Protein AF-A0A7K4DTA7-F1 (afdb_monomer_lite)

pLDDT: mean 97.39, std 1.09, range [94.12, 98.44]

Secondary structure (DSSP, 8-state):
-EETT-SSS-THHHHHHHHHSTT----EETT--S-HHHHSHHHHHHHHHHHH-

Foldseek 3Di:
DAECAAPPDHPVVLVVCQVPDPPDDDDYDDPDYGCCCVVPVVVVVVVVVVVPD

Sequence (53 aa):
IWGRHDSVIPLGHSEFFRDCIGNSQLKVIDDAGHAPFAEKPIQVCKLLREFLL

Structure (mmCIF, N/CA/C/O backbone):
data_AF-A0A7K4DTA7-F1
#
_entry.id   AF-A0A7K4DTA7-F1
#
loop_
_atom_site.group_PDB
_atom_site.id
_atom_site.type_symbol
_atom_site.label_atom_id
_atom_site.label_alt_id
_atom_site.label_comp_id
_atom_site.label_asym_id
_atom_site.label_entity_id
_atom_site.label_seq_id
_atom_site.pdbx_PDB_ins_code
_atom_site.Cartn_x
_atom_site.Cartn_y
_atom_site.Cartn_z
_atom_site.occupancy
_atom_site.B_iso_or_equiv
_atom_site.auth_seq_id
_atom_site.auth_comp_id
_atom_site.auth_asym_id
_atom_site.auth_atom_id
_atom_site.pdbx_PDB_model_num
ATOM 1 N N . ILE A 1 1 ? -0.780 -0.064 2.949 1.00 97.75 1 ILE A N 1
ATOM 2 C CA . ILE A 1 1 ? -0.488 0.446 1.585 1.00 97.75 1 ILE A CA 1
ATOM 3 C C . ILE A 1 1 ? 0.187 -0.690 0.834 1.00 97.75 1 ILE A C 1
ATOM 5 O O . ILE A 1 1 ? 1.079 -1.289 1.416 1.00 97.75 1 ILE A O 1
ATOM 9 N N . TRP A 1 2 ? -0.265 -1.026 -0.371 1.00 98.44 2 TRP A N 1
ATOM 10 C CA . TRP A 1 2 ? 0.175 -2.212 -1.116 1.00 98.44 2 TRP A CA 1
ATOM 11 C C . TRP A 1 2 ? 0.409 -1.862 -2.585 1.00 98.44 2 TRP A C 1
ATOM 13 O O . TRP A 1 2 ? -0.329 -1.038 -3.123 1.00 98.44 2 TRP A O 1
ATOM 23 N N . GLY A 1 3 ? 1.404 -2.455 -3.242 1.00 98.38 3 GLY A N 1
ATOM 24 C CA . GLY A 1 3 ? 1.596 -2.288 -4.685 1.00 98.38 3 GLY A CA 1
ATOM 25 C C . GLY A 1 3 ? 0.834 -3.352 -5.463 1.00 98.38 3 GLY A C 1
ATOM 26 O O . GLY A 1 3 ? 0.886 -4.531 -5.118 1.00 98.38 3 GLY A O 1
ATOM 27 N N . ARG A 1 4 ? 0.103 -2.966 -6.512 1.00 98.00 4 ARG A N 1
ATOM 28 C CA . ARG A 1 4 ? -0.697 -3.914 -7.312 1.00 98.00 4 ARG A CA 1
ATOM 29 C C . ARG A 1 4 ? 0.139 -5.050 -7.908 1.00 98.00 4 ARG A C 1
ATOM 31 O O . ARG A 1 4 ? -0.385 -6.148 -8.077 1.00 98.00 4 ARG A O 1
ATOM 38 N N . HIS A 1 5 ? 1.409 -4.790 -8.203 1.00 97.75 5 HIS A N 1
ATOM 39 C CA . HIS A 1 5 ? 2.331 -5.729 -8.838 1.00 97.75 5 HIS A CA 1
ATOM 40 C C . HIS A 1 5 ? 3.326 -6.350 -7.844 1.00 97.75 5 HIS A C 1
ATOM 42 O O . HIS A 1 5 ? 4.414 -6.759 -8.243 1.00 97.75 5 HIS A O 1
ATOM 48 N N . ASP A 1 6 ? 2.996 -6.394 -6.547 1.00 98.06 6 ASP A N 1
ATOM 49 C CA . ASP A 1 6 ? 3.831 -7.066 -5.548 1.00 98.06 6 ASP A CA 1
ATOM 50 C C . ASP A 1 6 ? 3.964 -8.568 -5.870 1.00 98.06 6 ASP A C 1
ATOM 52 O O . ASP A 1 6 ? 3.004 -9.337 -5.782 1.00 98.06 6 ASP A O 1
ATOM 56 N N . SER A 1 7 ? 5.175 -8.970 -6.265 1.00 96.19 7 SER A N 1
ATOM 57 C CA . SER A 1 7 ? 5.538 -10.349 -6.598 1.00 96.19 7 SER A CA 1
ATOM 58 C C . SER A 1 7 ? 6.134 -11.131 -5.423 1.00 96.19 7 SER A C 1
ATOM 60 O O . SER A 1 7 ? 6.451 -12.307 -5.583 1.00 96.19 7 SER A O 1
ATOM 62 N N . VAL A 1 8 ? 6.340 -10.488 -4.271 1.00 97.88 8 VAL A N 1
ATOM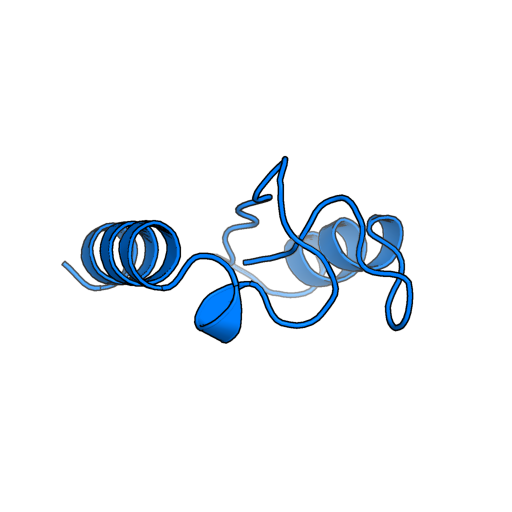 63 C CA . VAL A 1 8 ? 6.885 -11.105 -3.052 1.00 97.88 8 VAL A CA 1
ATOM 64 C C . VAL A 1 8 ? 5.742 -11.504 -2.126 1.00 97.88 8 VAL A C 1
ATOM 66 O O . VAL A 1 8 ? 5.714 -12.631 -1.632 1.00 97.88 8 VAL A O 1
ATOM 69 N N . ILE A 1 9 ? 4.775 -10.605 -1.929 1.00 96.69 9 ILE A N 1
ATOM 70 C CA . ILE A 1 9 ? 3.553 -10.865 -1.171 1.00 96.69 9 ILE A CA 1
ATOM 71 C C . ILE A 1 9 ? 2.350 -10.514 -2.064 1.00 96.69 9 ILE A C 1
ATOM 73 O O . ILE A 1 9 ? 2.022 -9.338 -2.240 1.00 96.69 9 ILE A O 1
ATOM 77 N N . PRO A 1 10 ? 1.670 -11.517 -2.648 1.00 94.75 10 PRO A N 1
ATOM 78 C CA . PRO A 1 10 ? 0.577 -11.282 -3.587 1.00 94.75 10 PRO A CA 1
ATOM 79 C C . PRO A 1 10 ? -0.544 -10.404 -3.020 1.00 94.75 10 PRO A C 1
ATOM 81 O O . PRO A 1 10 ? -0.909 -10.516 -1.847 1.00 94.75 10 PRO A O 1
ATOM 84 N N . LEU A 1 11 ? -1.158 -9.595 -3.892 1.00 94.81 11 LEU A N 1
ATOM 85 C CA . LEU A 1 11 ? -2.207 -8.629 -3.537 1.00 94.81 11 LEU A CA 1
ATOM 86 C C . LEU A 1 11 ? -3.364 -9.236 -2.724 1.00 94.81 11 LEU A C 1
ATOM 88 O O . LEU A 1 11 ? -3.911 -8.558 -1.859 1.00 94.81 11 LEU A O 1
ATOM 92 N N . GLY A 1 12 ? -3.712 -10.508 -2.945 1.00 95.06 12 GLY A N 1
ATOM 93 C CA . GLY A 1 12 ? -4.780 -11.188 -2.200 1.00 95.06 12 GLY A CA 1
ATOM 94 C C . GLY A 1 12 ? -4.557 -11.228 -0.682 1.00 95.06 12 GLY A C 1
ATOM 95 O O . GLY A 1 12 ? -5.517 -11.183 0.082 1.00 95.06 12 GLY A O 1
ATOM 96 N N . HIS A 1 13 ? -3.304 -11.217 -0.213 1.00 96.62 13 HIS A N 1
ATOM 97 C CA . HIS A 1 13 ? -3.019 -11.145 1.224 1.00 96.62 13 HIS A CA 1
ATOM 98 C C . HIS A 1 13 ? -3.377 -9.785 1.831 1.00 96.62 13 HIS A C 1
ATOM 100 O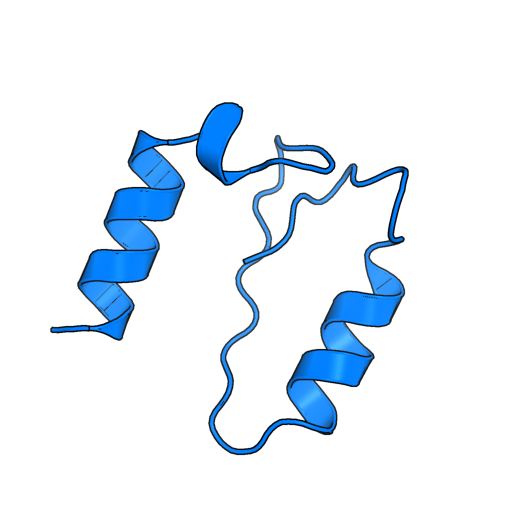 O . HIS A 1 13 ? -3.673 -9.702 3.021 1.00 96.62 13 HIS A O 1
ATOM 106 N N . SER A 1 14 ? -3.386 -8.718 1.030 1.00 96.69 14 SER A N 1
ATOM 107 C CA . SER A 1 14 ? -3.686 -7.370 1.514 1.00 96.69 14 SER A CA 1
ATOM 108 C C . SER A 1 14 ? -5.122 -7.235 2.038 1.00 96.69 14 SER A C 1
ATOM 110 O O . SER A 1 14 ? -5.357 -6.520 3.013 1.00 96.69 14 SER A O 1
ATOM 112 N N . GLU A 1 15 ? -6.069 -7.969 1.445 1.00 95.38 15 GLU A N 1
ATOM 113 C CA . GLU A 1 15 ? -7.466 -8.027 1.887 1.00 95.38 15 GLU A CA 1
ATOM 114 C C . GLU A 1 15 ? -7.598 -8.813 3.191 1.00 95.38 15 GLU A C 1
ATOM 116 O O . GLU A 1 15 ? -8.238 -8.336 4.124 1.00 95.38 15 GLU A O 1
ATOM 121 N N . PHE A 1 16 ? -6.897 -9.946 3.306 1.00 96.44 16 PHE A N 1
ATOM 122 C CA . PHE A 1 16 ? -6.834 -10.717 4.548 1.00 96.44 16 PHE A CA 1
ATOM 123 C C . PHE A 1 16 ? -6.333 -9.863 5.723 1.00 96.44 16 PHE A C 1
ATOM 125 O O . PHE A 1 16 ? -6.954 -9.835 6.784 1.00 96.44 16 PHE A O 1
ATOM 132 N N . PHE A 1 17 ? -5.248 -9.100 5.534 1.00 96.44 17 PHE A N 1
ATOM 133 C CA . PHE A 1 17 ? -4.754 -8.195 6.577 1.00 96.44 17 PHE A CA 1
ATOM 134 C C . PHE A 1 17 ? -5.759 -7.095 6.928 1.00 96.44 17 PHE A C 1
ATOM 136 O O . PHE A 1 17 ? -5.917 -6.783 8.107 1.00 96.44 17 PHE A O 1
ATOM 143 N N . ARG A 1 18 ? -6.447 -6.522 5.933 1.00 96.94 18 ARG A N 1
ATOM 144 C CA . ARG A 1 18 ? -7.482 -5.507 6.172 1.00 96.94 18 ARG A CA 1
ATOM 145 C C . ARG A 1 18 ? -8.604 -6.055 7.054 1.00 96.94 18 ARG A C 1
ATOM 147 O O . ARG A 1 18 ? -9.033 -5.380 7.985 1.00 96.94 18 ARG A O 1
ATOM 154 N N . ASP A 1 19 ? -9.052 -7.270 6.765 1.00 96.56 19 ASP A N 1
ATOM 155 C CA . ASP A 1 19 ? -10.200 -7.873 7.440 1.00 96.56 19 ASP A CA 1
ATOM 156 C C . ASP A 1 19 ? -9.840 -8.373 8.854 1.00 96.56 19 ASP A C 1
ATOM 158 O O . ASP A 1 19 ? -10.678 -8.338 9.755 1.00 96.56 19 ASP A O 1
ATOM 162 N N . CYS A 1 20 ? -8.585 -8.781 9.087 1.00 97.88 20 CYS A N 1
ATOM 163 C CA . CYS A 1 20 ? -8.109 -9.213 10.407 1.00 97.88 20 CYS A CA 1
ATOM 164 C C . CYS A 1 20 ? -7.661 -8.063 11.326 1.00 97.88 20 CYS A C 1
ATOM 166 O O . CYS A 1 20 ? -7.630 -8.240 12.546 1.00 97.88 20 CYS A O 1
ATOM 168 N N . ILE A 1 21 ? -7.290 -6.901 10.780 1.00 97.19 21 ILE A N 1
ATOM 169 C CA . ILE A 1 21 ? -6.808 -5.755 11.562 1.00 97.19 21 ILE A CA 1
ATOM 170 C C . ILE A 1 21 ? -7.922 -4.709 11.661 1.00 97.19 21 ILE A C 1
ATOM 172 O O . ILE A 1 21 ? -8.200 -3.971 10.712 1.00 97.19 21 ILE A O 1
ATOM 176 N N . GLY A 1 22 ? -8.539 -4.615 12.842 1.00 96.75 22 GLY A N 1
ATOM 177 C CA . GLY A 1 22 ? -9.610 -3.656 13.117 1.00 96.75 22 GLY A CA 1
ATOM 178 C C . GLY A 1 22 ? -9.197 -2.205 12.845 1.00 96.75 22 GLY A C 1
ATOM 179 O O . GLY A 1 22 ? -8.085 -1.794 13.174 1.00 96.75 22 GLY A O 1
ATOM 180 N N . ASN A 1 23 ? -10.106 -1.431 12.244 1.00 95.81 23 ASN A N 1
ATOM 181 C CA . ASN A 1 23 ? -9.907 -0.033 11.826 1.00 95.81 23 ASN A CA 1
ATOM 182 C C . ASN A 1 23 ? -8.762 0.199 10.821 1.00 95.81 23 ASN A C 1
ATOM 184 O O . ASN A 1 23 ? -8.368 1.345 10.589 1.00 95.81 23 ASN A O 1
ATOM 188 N N . SER A 1 24 ? -8.219 -0.856 10.209 1.00 97.44 24 SER A N 1
ATOM 189 C CA . SER A 1 24 ? -7.198 -0.707 9.177 1.00 97.44 24 SER A CA 1
ATOM 190 C C . SER A 1 24 ? -7.784 -0.187 7.860 1.00 97.44 24 SER A C 1
ATOM 192 O O . SER A 1 24 ? -8.971 -0.326 7.564 1.00 97.44 24 SER A O 1
ATOM 194 N N . GLN A 1 25 ? -6.924 0.421 7.042 1.00 96.75 25 GLN A N 1
ATOM 195 C CA . GLN A 1 25 ? -7.272 0.874 5.700 1.00 96.75 25 GLN A CA 1
ATOM 196 C C . GLN A 1 25 ? -6.331 0.244 4.675 1.00 96.75 25 GLN A C 1
ATOM 198 O O . GLN A 1 25 ? -5.106 0.378 4.759 1.00 96.75 25 GLN A O 1
ATOM 203 N N . LEU A 1 26 ? -6.905 -0.387 3.651 1.00 97.56 26 LEU A N 1
ATOM 204 C CA . LEU A 1 26 ? -6.151 -0.850 2.493 1.00 97.56 26 LEU A CA 1
ATOM 205 C C . LEU A 1 26 ? -6.121 0.244 1.421 1.00 97.56 26 LEU A C 1
ATOM 207 O O . LEU A 1 26 ? -7.157 0.694 0.940 1.00 97.56 26 LEU A O 1
ATOM 211 N N . LYS A 1 27 ? -4.913 0.652 1.029 1.00 98.19 27 LYS A N 1
ATOM 212 C CA . LYS A 1 27 ? -4.660 1.537 -0.114 1.00 98.19 27 LYS A CA 1
ATOM 213 C C . LYS A 1 27 ? -3.753 0.803 -1.091 1.00 98.19 27 LYS A C 1
ATOM 215 O O . LYS A 1 27 ? -2.626 0.476 -0.717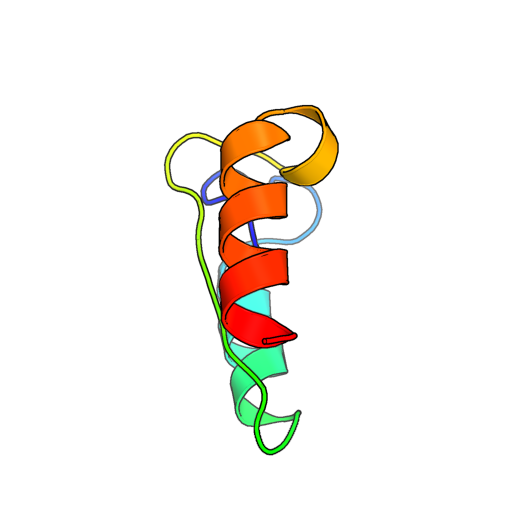 1.00 98.19 27 LYS A O 1
ATOM 220 N N . VAL A 1 28 ? -4.246 0.540 -2.296 1.00 98.12 28 VAL A N 1
ATOM 221 C CA . VAL A 1 28 ? -3.484 -0.109 -3.370 1.00 98.12 28 VAL A CA 1
ATOM 222 C C . VAL A 1 28 ? -2.943 0.967 -4.307 1.00 98.12 28 VAL A C 1
ATOM 224 O O . VAL A 1 28 ? -3.666 1.894 -4.666 1.00 98.12 28 VAL A O 1
ATOM 227 N N . ILE A 1 29 ? -1.668 0.865 -4.669 1.00 98.31 29 ILE A N 1
ATOM 228 C CA . ILE A 1 29 ? -1.013 1.718 -5.659 1.00 98.31 29 ILE A CA 1
ATOM 229 C C . ILE A 1 29 ? -0.877 0.901 -6.942 1.00 98.31 29 ILE A C 1
ATOM 231 O O . ILE A 1 29 ? -0.144 -0.087 -6.973 1.00 98.31 29 ILE A O 1
ATOM 235 N N . ASP A 1 30 ? -1.615 1.304 -7.979 1.00 97.69 30 ASP A N 1
ATOM 236 C CA . ASP A 1 30 ? -1.742 0.529 -9.218 1.00 97.69 30 ASP A CA 1
ATOM 237 C C . ASP A 1 30 ? -0.417 0.370 -9.971 1.00 97.69 30 ASP A C 1
ATOM 239 O O . ASP A 1 30 ? -0.188 -0.669 -10.571 1.00 97.69 30 ASP A O 1
ATOM 243 N N . ASP A 1 31 ? 0.477 1.355 -9.900 1.00 97.25 31 ASP A N 1
ATOM 244 C CA . ASP A 1 31 ? 1.766 1.358 -10.603 1.00 97.25 31 ASP A CA 1
ATOM 245 C C . ASP A 1 31 ? 2.948 1.128 -9.638 1.00 97.25 31 ASP A C 1
ATOM 247 O O . ASP A 1 31 ? 3.917 1.879 -9.640 1.00 97.25 31 ASP A O 1
ATOM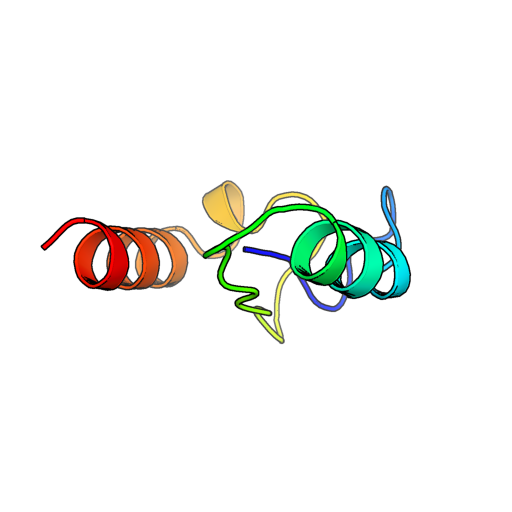 251 N N . ALA A 1 32 ? 2.848 0.152 -8.728 1.00 98.38 32 ALA A N 1
ATOM 252 C CA . ALA A 1 32 ? 3.929 -0.197 -7.794 1.00 98.38 32 ALA A CA 1
ATOM 253 C C . ALA A 1 32 ? 4.005 -1.706 -7.512 1.00 98.38 32 ALA A C 1
ATOM 255 O O . ALA A 1 32 ? 2.985 -2.403 -7.562 1.00 98.38 32 ALA A O 1
ATOM 256 N N . GLY A 1 33 ? 5.209 -2.181 -7.193 1.00 98.12 33 GLY A N 1
ATOM 257 C CA . GLY A 1 33 ? 5.525 -3.539 -6.762 1.00 98.12 33 GLY A CA 1
ATOM 258 C C . GLY A 1 33 ? 5.624 -3.686 -5.240 1.00 98.12 33 GLY A C 1
ATOM 259 O O . GLY A 1 33 ? 4.803 -3.158 -4.491 1.00 98.12 33 GLY A O 1
ATOM 260 N N . HIS A 1 34 ? 6.617 -4.449 -4.777 1.00 98.25 34 HIS A N 1
ATOM 261 C CA . HIS A 1 34 ? 6.742 -4.841 -3.368 1.00 98.25 34 HIS A CA 1
ATOM 262 C C . HIS A 1 34 ? 7.092 -3.691 -2.417 1.00 98.25 34 HIS A C 1
ATOM 264 O O . HIS A 1 34 ? 6.727 -3.719 -1.240 1.00 98.25 34 HIS A O 1
ATOM 270 N N . ALA A 1 35 ? 7.760 -2.643 -2.904 1.00 98.12 35 ALA A N 1
ATOM 271 C CA . ALA A 1 35 ? 8.208 -1.538 -2.065 1.00 98.12 35 ALA A CA 1
ATOM 272 C C . ALA A 1 35 ? 7.581 -0.201 -2.504 1.00 98.12 35 ALA A C 1
ATOM 274 O O . ALA A 1 35 ? 8.312 0.722 -2.883 1.00 98.12 35 ALA A O 1
ATOM 275 N N . PRO A 1 3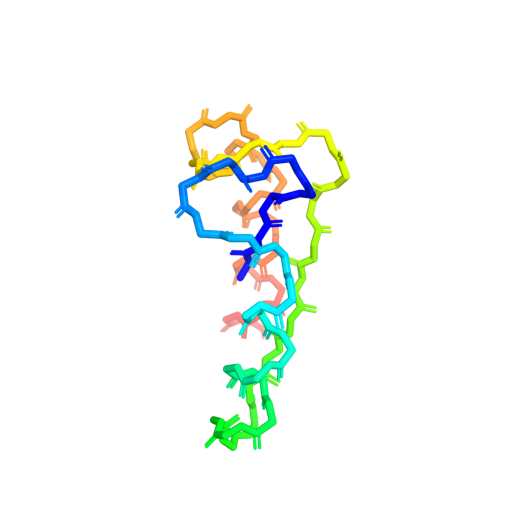6 ? 6.246 -0.008 -2.380 1.00 98.25 36 PRO A N 1
ATOM 276 C CA . PRO A 1 36 ? 5.585 1.214 -2.844 1.00 98.25 36 PRO A CA 1
ATOM 277 C C . PRO A 1 36 ? 6.136 2.500 -2.220 1.00 98.25 36 PRO A C 1
ATOM 279 O O . PRO A 1 36 ? 6.067 3.563 -2.830 1.00 98.25 36 PRO A O 1
ATOM 282 N N . PHE A 1 37 ? 6.697 2.423 -1.009 1.00 97.88 37 PHE A N 1
ATOM 283 C CA . PHE A 1 37 ? 7.329 3.558 -0.332 1.00 97.88 37 PHE A CA 1
ATOM 284 C C . PHE A 1 37 ? 8.625 4.025 -1.012 1.00 97.88 37 PHE A C 1
ATOM 286 O O . PHE A 1 37 ? 8.935 5.211 -0.944 1.00 97.88 37 PHE A O 1
ATOM 293 N N . ALA A 1 38 ? 9.359 3.127 -1.677 1.00 98.38 38 ALA A N 1
ATOM 294 C CA . ALA A 1 38 ? 10.551 3.455 -2.457 1.00 98.38 38 ALA A CA 1
ATOM 295 C C . ALA A 1 38 ? 10.201 3.792 -3.915 1.00 98.38 38 ALA A C 1
ATOM 297 O O . ALA A 1 38 ? 10.785 4.702 -4.496 1.00 98.38 38 ALA A O 1
ATOM 298 N N . GLU A 1 39 ? 9.220 3.095 -4.492 1.00 98.44 39 GLU A N 1
ATOM 299 C CA . GLU A 1 39 ? 8.823 3.252 -5.897 1.00 98.44 39 GLU A CA 1
ATOM 300 C C . GLU A 1 39 ? 7.964 4.506 -6.134 1.00 98.44 39 GLU A C 1
ATOM 302 O O . GLU A 1 39 ? 8.127 5.198 -7.139 1.00 98.44 39 GLU A O 1
ATOM 307 N N . LYS A 1 40 ? 7.047 4.817 -5.204 1.00 98.38 40 LYS A N 1
ATOM 308 C CA . LYS A 1 40 ? 6.081 5.930 -5.293 1.00 98.38 40 LYS A CA 1
ATOM 309 C C . LYS A 1 40 ? 6.051 6.769 -4.000 1.00 98.38 40 LYS A C 1
ATOM 311 O O . LYS A 1 40 ? 4.980 6.972 -3.415 1.00 98.38 40 LYS A O 1
ATOM 316 N N . PRO A 1 41 ? 7.194 7.330 -3.553 1.00 98.31 41 PRO A N 1
ATOM 317 C CA . PRO A 1 41 ? 7.321 7.984 -2.246 1.00 98.31 41 PRO A CA 1
ATOM 318 C C . PRO A 1 41 ? 6.344 9.150 -2.052 1.00 98.31 41 PRO A C 1
ATOM 320 O O . PRO A 1 41 ? 5.752 9.293 -0.986 1.00 98.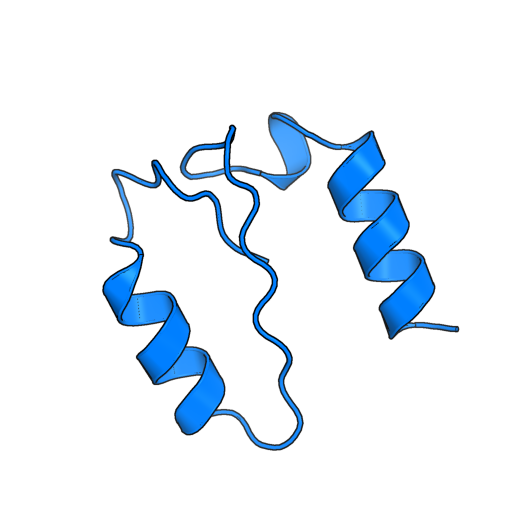31 41 PRO A O 1
ATOM 323 N N . ILE A 1 42 ? 6.104 9.963 -3.087 1.00 98.38 42 ILE A N 1
ATOM 324 C CA . ILE A 1 42 ? 5.191 11.117 -3.003 1.00 98.38 42 ILE A CA 1
ATOM 325 C C . ILE A 1 42 ? 3.752 10.664 -2.718 1.00 98.38 42 ILE A C 1
ATOM 327 O O . ILE A 1 42 ? 3.080 11.239 -1.859 1.00 98.38 42 ILE A O 1
ATOM 331 N N . GLN A 1 43 ? 3.284 9.622 -3.410 1.00 98.38 43 GLN A N 1
ATOM 332 C CA . GLN A 1 43 ? 1.935 9.085 -3.235 1.00 98.38 43 GLN A CA 1
ATOM 333 C C . GLN A 1 43 ? 1.778 8.433 -1.860 1.00 98.38 43 GLN A C 1
ATOM 335 O O . GLN A 1 43 ? 0.788 8.686 -1.176 1.00 98.38 43 GLN A O 1
ATOM 340 N N . VAL A 1 44 ? 2.777 7.666 -1.416 1.00 98.44 44 VAL A N 1
ATOM 341 C CA . VAL A 1 44 ? 2.782 7.070 -0.073 1.00 98.44 44 VAL A CA 1
ATOM 342 C C . VAL A 1 44 ? 2.766 8.149 1.009 1.00 98.44 44 VAL A C 1
ATOM 344 O O . VAL A 1 44 ? 1.907 8.108 1.885 1.00 98.44 44 VAL A O 1
ATOM 347 N N . CYS A 1 45 ? 3.624 9.167 0.924 1.00 98.44 45 CYS A N 1
ATOM 348 C CA . CYS A 1 45 ? 3.640 10.277 1.883 1.00 98.44 45 CYS A CA 1
ATOM 349 C C . CYS A 1 45 ? 2.333 11.082 1.891 1.00 98.44 45 CYS A C 1
ATOM 351 O O . CYS A 1 45 ? 1.961 11.644 2.921 1.00 98.44 45 CYS A O 1
ATOM 353 N N . LYS A 1 46 ? 1.622 11.176 0.760 1.00 98.31 46 LYS A N 1
ATOM 354 C CA . LYS A 1 46 ? 0.276 11.765 0.720 1.00 98.31 46 LYS A CA 1
ATOM 355 C C . LYS A 1 46 ? -0.718 10.909 1.515 1.00 98.31 46 LYS A C 1
ATOM 357 O O . LYS A 1 46 ? -1.354 11.437 2.418 1.00 98.31 46 LYS A O 1
ATOM 362 N N . LEU A 1 47 ? -0.774 9.604 1.245 1.00 98.19 47 LEU A N 1
ATOM 363 C CA . LEU A 1 47 ? -1.669 8.667 1.940 1.00 98.19 47 LEU A CA 1
ATOM 364 C C . LEU A 1 47 ? -1.385 8.587 3.446 1.00 98.19 47 LEU A C 1
ATOM 366 O O . LEU A 1 47 ? -2.312 8.496 4.241 1.00 98.19 47 LEU A O 1
ATOM 370 N N . LEU A 1 48 ? -0.112 8.640 3.848 1.00 97.75 48 LEU A N 1
ATOM 371 C CA . LEU A 1 48 ? 0.266 8.669 5.263 1.00 97.75 48 LEU A CA 1
ATOM 372 C C . LEU A 1 48 ? -0.212 9.950 5.947 1.00 97.75 48 LEU A C 1
ATOM 374 O O . LEU A 1 48 ? -0.723 9.884 7.058 1.00 97.75 48 LEU A O 1
ATOM 378 N N . ARG A 1 49 ? -0.087 11.108 5.287 1.00 98.12 49 ARG A N 1
ATOM 379 C CA . ARG A 1 49 ? -0.605 12.372 5.828 1.00 98.12 49 ARG A CA 1
ATOM 380 C C . ARG A 1 49 ? -2.123 12.353 5.970 1.00 98.12 49 ARG A C 1
ATOM 382 O O . ARG A 1 49 ? -2.602 12.773 7.006 1.00 98.12 49 ARG A O 1
ATOM 389 N N . GLU A 1 50 ? -2.844 11.821 4.984 1.00 97.38 50 GLU A N 1
ATOM 390 C CA . GLU A 1 50 ? -4.308 11.648 5.046 1.00 97.38 50 GLU A CA 1
ATOM 391 C C . GLU A 1 50 ? -4.764 10.679 6.147 1.00 97.38 50 GLU A C 1
ATOM 393 O O . GLU A 1 50 ? -5.910 10.734 6.573 1.00 97.38 50 GLU A O 1
ATOM 398 N N . PHE A 1 51 ? -3.902 9.752 6.569 1.00 97.12 51 PHE A N 1
ATOM 399 C CA . PHE A 1 51 ? -4.215 8.809 7.641 1.00 97.12 51 PHE A CA 1
ATOM 400 C C . PHE A 1 51 ? -3.889 9.362 9.036 1.00 97.12 51 PHE A C 1
ATOM 402 O O . PHE A 1 51 ? -4.575 9.033 9.999 1.00 97.12 51 PHE A O 1
ATOM 409 N N . LEU A 1 52 ? -2.814 10.147 9.157 1.00 96.75 52 LEU A N 1
ATOM 410 C CA . LEU A 1 52 ? -2.298 10.640 10.439 1.00 96.75 52 LEU A CA 1
ATOM 411 C C . LEU A 1 52 ? -2.915 11.970 10.894 1.00 96.75 52 LEU A C 1
ATOM 413 O O . LEU A 1 52 ? -2.815 12.286 12.080 1.00 96.75 52 LEU A O 1
ATOM 417 N N . LEU A 1 53 ? -3.467 12.755 9.966 1.00 94.12 53 LEU A N 1
ATOM 418 C CA . LEU A 1 53 ? -4.042 14.085 10.198 1.00 94.12 53 LEU A CA 1
ATOM 419 C C . LEU A 1 53 ? -5.547 14.063 9.935 1.00 94.12 53 LEU A C 1
ATOM 421 O O . LEU A 1 53 ? -6.270 14.703 10.728 1.00 94.12 53 LEU A O 1
#

Radius of gyration: 11.02 Å; chains: 1; bounding box: 21×25×24 Å